Protein AF-X7ZA54-F1 (afdb_monomer)

Sequence (128 aa):
MQNIERRTLLCAIAAAFVAAASRAAAAGAEPVRWKIPLAPLPTAAGVLTRLPGTGNKLALTVDDGASVPVVGAFAQFCRDSGTRLTFFVTGVHPSWSVNAPALRPWSTPGKSRWPTTPGRTPTSPASG

Foldseek 3Di:
DDDDPPVNVVVVVVVVVVVVVVVVVVPPPPQPADPDDPDDDPDDPDDDPDDDDDDDDDAAEAADLADLVVLVVVLVVCVRNVDDYHYPDDPPHCSCVSCVVSPPPDDDPPPPPPPPPPDDDDDDDDDD

Secondary structure (DSSP, 8-state):
-----HHHHHHHHHHHHHHHHHHHHH------------PPPPPPSS--SS-SSSSS---EEE---S-HHHHHHHHHHHHHH---EEE---TT-HHHHHTHHHHS----TT------------PPPPP-

Organism: NCBI:txid1299334

InterPro domains:
  IPR011330 Glycoside hydrolase/deacetylase, beta/alpha-barrel [SSF88713] (36-94)

Radius of gyration: 26.07 Å; Cα contacts (8 Å, |Δi|>4): 62; chains: 1; bounding box: 35×42×108 Å

pLDDT: mean 73.56, std 20.17, range [28.64, 97.75]

Mean predicted aligned error: 17.04 Å

Solvent-accessible surface area (backbone atoms only — not comparable to full-atom values): 8762 Å² total; per-residue (Å²): 133,84,79,80,50,68,66,59,54,50,50,51,52,52,50,51,52,54,54,53,54,52,52,64,71,63,60,75,73,72,59,68,75,63,86,74,83,89,69,87,70,79,82,68,95,66,90,78,90,65,82,86,77,86,79,98,77,85,86,52,72,46,67,81,41,90,42,48,69,58,50,43,48,52,37,48,48,29,66,69,38,59,55,78,73,47,75,54,84,60,94,86,33,64,23,55,70,75,34,41,81,65,63,50,82,83,80,70,92,77,82,75,81,63,84,79,75,87,83,78,85,82,80,81,82,80,90,127

Structure (mmCIF, N/CA/C/O backbone):
data_AF-X7ZA54-F1
#
_entry.id   AF-X7ZA54-F1
#
loop_
_atom_site.group_PDB
_atom_site.id
_atom_site.type_symbol
_atom_site.label_atom_id
_atom_site.label_alt_id
_atom_site.label_comp_id
_atom_site.label_asym_id
_atom_site.label_entity_id
_atom_site.label_seq_id
_atom_site.pdbx_PDB_ins_code
_atom_site.Cartn_x
_atom_site.Cartn_y
_atom_site.Cartn_z
_atom_site.occupancy
_atom_site.B_iso_or_equiv
_atom_site.auth_seq_id
_atom_site.auth_comp_id
_atom_site.auth_asym_id
_atom_site.auth_atom_id
_atom_site.pdbx_PDB_model_num
ATOM 1 N N . MET A 1 1 ? -21.554 5.005 -54.333 1.00 45.41 1 MET A N 1
ATOM 2 C CA . MET A 1 1 ? -21.095 4.708 -52.958 1.00 45.41 1 MET A CA 1
ATOM 3 C C . MET A 1 1 ? -19.690 5.269 -52.827 1.00 45.41 1 MET A C 1
ATOM 5 O O . MET A 1 1 ? -18.804 4.791 -53.519 1.00 45.41 1 MET A O 1
ATOM 9 N N . GLN A 1 2 ? -19.519 6.369 -52.091 1.00 63.97 2 GLN A N 1
ATOM 10 C CA . GLN A 1 2 ? -18.220 7.034 -51.950 1.00 63.97 2 GLN A CA 1
ATOM 11 C C . GLN A 1 2 ? -17.324 6.195 -51.035 1.00 63.97 2 GLN A C 1
ATOM 13 O O . GLN A 1 2 ? -17.705 5.881 -49.909 1.00 63.97 2 GLN A O 1
ATOM 18 N N . ASN A 1 3 ? -16.154 5.808 -51.536 1.00 66.12 3 ASN A N 1
ATOM 19 C CA . ASN A 1 3 ? -15.157 5.080 -50.764 1.00 66.12 3 ASN A CA 1
ATOM 20 C C . ASN A 1 3 ? -14.650 6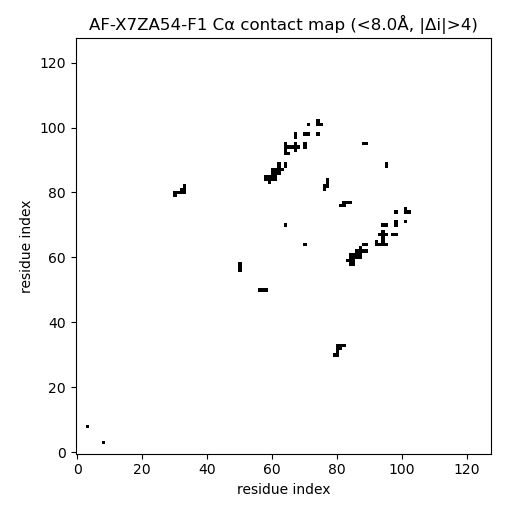.003 -49.648 1.00 66.12 3 ASN A C 1
ATOM 22 O O . ASN A 1 3 ? -14.093 7.062 -49.929 1.00 66.12 3 ASN A O 1
ATOM 26 N N . ILE A 1 4 ? -14.873 5.636 -48.385 1.00 75.88 4 ILE A N 1
ATOM 27 C CA . ILE A 1 4 ? -14.286 6.359 -47.254 1.00 75.88 4 ILE A CA 1
ATOM 28 C C . ILE A 1 4 ? -12.771 6.167 -47.329 1.00 75.88 4 ILE A C 1
ATOM 30 O O . ILE A 1 4 ? -12.261 5.056 -47.185 1.00 75.88 4 ILE A O 1
ATOM 34 N N . GLU A 1 5 ? -12.055 7.262 -47.571 1.00 87.50 5 GLU A N 1
ATOM 35 C CA . GLU A 1 5 ? -10.598 7.286 -47.628 1.00 87.50 5 GLU A CA 1
ATOM 36 C C . GLU A 1 5 ? -9.996 6.740 -46.328 1.00 87.50 5 GLU A C 1
ATOM 38 O O . GLU A 1 5 ? -10.325 7.184 -45.224 1.00 87.50 5 GLU A O 1
ATOM 43 N N . ARG A 1 6 ? -9.063 5.787 -46.448 1.00 79.12 6 ARG A N 1
ATOM 44 C CA . ARG A 1 6 ? -8.414 5.121 -45.302 1.00 79.12 6 ARG A CA 1
ATOM 45 C C . ARG A 1 6 ? -7.762 6.124 -44.347 1.00 79.12 6 ARG A C 1
ATOM 47 O O . ARG A 1 6 ? -7.743 5.907 -43.141 1.00 79.12 6 ARG A O 1
ATOM 54 N N . ARG A 1 7 ? -7.253 7.239 -44.881 1.00 81.38 7 ARG A N 1
ATOM 55 C CA . ARG A 1 7 ? -6.697 8.345 -44.087 1.00 81.38 7 ARG A CA 1
ATOM 56 C C . ARG A 1 7 ? -7.767 9.022 -43.234 1.00 81.38 7 ARG A C 1
ATOM 58 O O . ARG A 1 7 ? -7.529 9.260 -42.058 1.00 81.38 7 ARG A O 1
ATOM 65 N N . THR A 1 8 ? -8.949 9.260 -43.794 1.00 84.94 8 THR A N 1
ATOM 66 C CA . THR A 1 8 ? -10.083 9.853 -43.076 1.00 84.94 8 THR A CA 1
ATOM 67 C C . THR A 1 8 ? -10.571 8.930 -41.963 1.00 84.94 8 THR A C 1
ATOM 69 O O . THR A 1 8 ? -10.791 9.389 -40.844 1.00 84.94 8 THR A O 1
ATOM 72 N N . LEU A 1 9 ? -10.650 7.621 -42.229 1.00 85.94 9 LEU A N 1
ATOM 73 C CA . LEU A 1 9 ? -11.008 6.629 -41.213 1.00 85.94 9 LEU A CA 1
ATOM 74 C C . LEU A 1 9 ? -9.975 6.574 -40.073 1.00 85.94 9 LEU A C 1
ATOM 76 O O . LEU A 1 9 ? -10.347 6.606 -38.902 1.00 85.94 9 LEU A O 1
ATOM 80 N N . LEU A 1 10 ? -8.679 6.537 -40.399 1.00 88.94 10 LEU A N 1
ATOM 81 C CA . LEU A 1 10 ? -7.610 6.488 -39.396 1.00 88.94 10 LEU A CA 1
ATOM 82 C C . LEU A 1 10 ? -7.543 7.769 -38.554 1.00 88.94 10 LEU A C 1
ATOM 84 O O . LEU A 1 10 ? -7.395 7.682 -37.337 1.00 88.94 10 LEU A O 1
ATOM 88 N N . CYS A 1 11 ? -7.710 8.944 -39.168 1.00 87.19 11 CYS A N 1
ATOM 89 C CA . CYS A 1 11 ? -7.769 10.210 -38.438 1.00 87.19 11 CYS A CA 1
ATOM 90 C C . CYS A 1 11 ? -8.974 10.266 -37.490 1.00 87.19 11 CYS A C 1
ATOM 92 O O . CYS A 1 11 ? -8.828 10.722 -36.358 1.00 87.19 11 CYS A O 1
ATOM 94 N N . ALA A 1 12 ? -10.140 9.764 -37.909 1.00 89.75 12 ALA A N 1
ATOM 95 C CA . ALA A 1 12 ? -11.325 9.713 -37.055 1.00 89.75 12 ALA A CA 1
ATOM 96 C C . ALA A 1 12 ? -11.129 8.783 -35.844 1.00 89.75 12 ALA A C 1
ATOM 98 O O . ALA A 1 12 ? -11.486 9.149 -34.725 1.00 89.75 12 ALA A O 1
ATOM 99 N N . ILE A 1 13 ? -10.502 7.617 -36.039 1.00 89.94 13 ILE A N 1
ATOM 100 C CA . ILE A 1 13 ? -10.176 6.685 -34.946 1.00 89.94 13 ILE A CA 1
ATOM 101 C C . ILE A 1 13 ? -9.160 7.309 -33.983 1.00 89.94 13 ILE A C 1
ATOM 103 O O . ILE A 1 13 ? -9.362 7.267 -32.770 1.00 89.94 13 ILE A O 1
ATOM 107 N N . ALA A 1 14 ? -8.093 7.922 -34.503 1.00 87.25 14 ALA A N 1
ATOM 108 C CA . ALA A 1 14 ? -7.087 8.586 -33.678 1.00 87.25 14 ALA A CA 1
ATOM 109 C C . ALA A 1 14 ? -7.697 9.739 -32.861 1.00 87.25 14 ALA A C 1
ATOM 111 O O . ALA A 1 14 ? -7.455 9.838 -31.658 1.00 87.25 14 ALA A O 1
ATOM 112 N N . ALA A 1 15 ? -8.550 10.560 -33.481 1.00 85.19 15 ALA A N 1
ATOM 113 C CA . ALA A 1 15 ? -9.262 11.637 -32.799 1.00 85.19 15 ALA A CA 1
ATOM 114 C C . ALA A 1 15 ? -10.208 11.103 -31.710 1.00 85.19 15 ALA A C 1
ATOM 116 O O . ALA A 1 15 ? -10.248 11.655 -30.610 1.00 85.19 15 ALA A O 1
ATOM 117 N N . ALA A 1 16 ? -10.920 10.003 -31.974 1.00 79.31 16 ALA A N 1
ATOM 118 C CA . ALA A 1 16 ? -11.783 9.359 -30.986 1.00 79.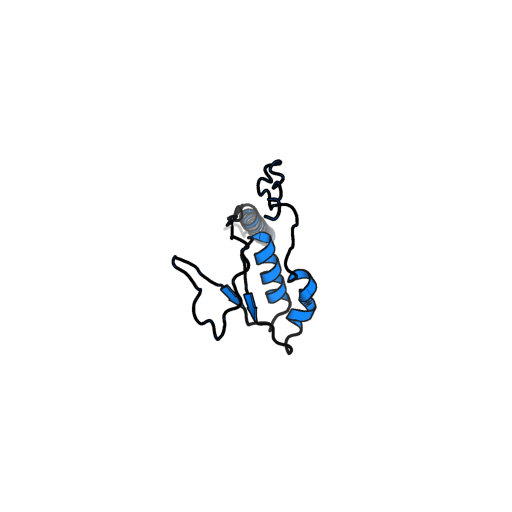31 16 ALA A CA 1
ATOM 119 C C . ALA A 1 16 ? -10.986 8.806 -29.789 1.00 79.31 16 ALA A C 1
ATOM 121 O O . ALA A 1 16 ? -11.397 8.998 -28.644 1.00 79.31 16 ALA A O 1
ATOM 122 N N . PHE A 1 17 ? -9.823 8.191 -30.029 1.00 80.12 17 PHE A N 1
ATOM 123 C CA . PHE A 1 17 ? -8.924 7.723 -28.967 1.00 80.12 17 PHE A CA 1
ATOM 124 C C . PHE A 1 17 ? -8.387 8.878 -28.110 1.00 80.12 17 PHE A C 1
ATOM 126 O O . PHE A 1 17 ? -8.440 8.805 -26.881 1.00 80.12 17 PHE A O 1
ATOM 133 N N . VAL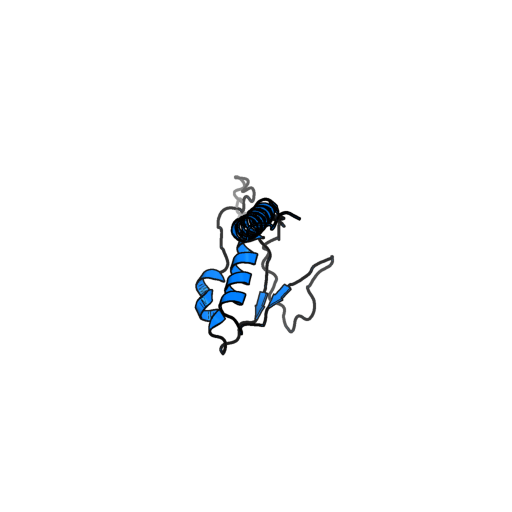 A 1 18 ? -7.924 9.964 -28.738 1.00 81.00 18 VAL A N 1
ATOM 134 C CA . VAL A 1 18 ? -7.435 11.162 -28.031 1.00 81.00 18 VAL A CA 1
ATOM 135 C C . VAL A 1 18 ? -8.551 11.803 -27.201 1.00 81.00 18 VAL A C 1
ATOM 137 O O . VAL A 1 18 ? -8.339 12.143 -26.035 1.00 81.00 18 VAL A O 1
ATOM 140 N N . ALA A 1 19 ? -9.762 11.917 -27.749 1.00 75.88 19 ALA A N 1
ATOM 141 C CA . ALA A 1 19 ? -10.907 12.470 -27.029 1.00 75.88 19 ALA A CA 1
ATOM 142 C C . ALA A 1 19 ? -11.334 11.591 -25.836 1.00 75.88 19 ALA A C 1
ATOM 144 O O . ALA A 1 19 ? -11.650 12.113 -24.763 1.00 75.88 19 ALA A O 1
ATOM 145 N N . ALA A 1 20 ? -11.303 10.263 -25.985 1.00 67.25 20 ALA A N 1
ATOM 146 C CA . ALA A 1 20 ? -11.610 9.325 -24.906 1.00 67.25 20 ALA A CA 1
ATOM 147 C C . ALA A 1 20 ? -10.570 9.377 -23.771 1.00 67.25 20 ALA A C 1
ATOM 149 O O . ALA A 1 20 ? -10.948 9.457 -22.600 1.00 67.25 20 ALA A O 1
ATOM 150 N N . ALA A 1 21 ? -9.275 9.416 -24.103 1.00 65.00 21 ALA A N 1
ATOM 151 C CA . ALA A 1 21 ? -8.196 9.549 -23.120 1.00 65.00 21 ALA A CA 1
ATOM 152 C C . ALA A 1 21 ? -8.289 10.874 -22.338 1.00 65.00 21 ALA A C 1
ATOM 154 O O . ALA A 1 21 ? -8.085 10.910 -21.125 1.00 65.00 21 ALA A O 1
ATOM 155 N N . SER A 1 22 ? -8.685 11.951 -23.021 1.00 59.69 22 SER A N 1
ATOM 156 C CA . SER A 1 22 ? -8.855 13.282 -22.424 1.00 59.69 22 SER A CA 1
ATOM 157 C C . SER A 1 22 ? -10.035 13.339 -21.441 1.00 59.69 22 SER A C 1
ATOM 159 O O . SER A 1 22 ? -9.951 14.004 -20.412 1.00 59.69 22 SER A O 1
ATOM 161 N N . ARG A 1 23 ? -11.126 12.600 -21.703 1.00 54.06 23 ARG A N 1
ATOM 162 C CA . ARG A 1 23 ? -12.265 12.469 -20.772 1.00 54.06 23 ARG A CA 1
ATOM 163 C C . ARG A 1 23 ? -11.918 11.682 -19.508 1.00 54.06 23 ARG A C 1
ATOM 165 O O . ARG A 1 23 ? -12.395 12.048 -18.439 1.00 54.06 23 ARG A O 1
ATOM 172 N N . ALA A 1 24 ? -11.085 10.646 -19.614 1.00 49.84 24 ALA A N 1
ATOM 173 C CA . ALA A 1 24 ? -10.610 9.889 -18.453 1.00 49.84 24 ALA A CA 1
ATOM 174 C C . ALA A 1 24 ? -9.710 10.739 -17.537 1.00 49.84 24 ALA A C 1
ATOM 176 O O . ALA A 1 24 ? -9.790 10.616 -16.320 1.00 49.84 24 ALA A O 1
ATOM 177 N N . ALA A 1 25 ? -8.916 11.649 -18.112 1.00 52.78 25 ALA A N 1
ATOM 178 C CA . ALA A 1 25 ? -8.109 12.608 -17.354 1.00 52.78 25 ALA A CA 1
ATOM 179 C C . ALA A 1 25 ? -8.938 13.752 -16.728 1.00 52.78 25 ALA A C 1
ATOM 181 O O . ALA A 1 25 ? -8.535 14.314 -15.714 1.00 52.78 25 ALA A O 1
ATOM 182 N N . ALA A 1 26 ? -10.094 14.093 -17.314 1.00 48.94 26 ALA A N 1
ATOM 183 C CA . ALA A 1 26 ? -10.976 15.169 -16.847 1.00 48.94 26 ALA A CA 1
ATOM 184 C C . ALA A 1 26 ? -12.006 14.733 -15.789 1.00 48.94 26 ALA A C 1
ATOM 186 O O . ALA A 1 26 ? -12.654 15.585 -15.178 1.00 48.94 26 ALA A O 1
ATOM 187 N N . ALA A 1 27 ? -12.169 13.428 -15.549 1.00 49.94 27 ALA A N 1
ATOM 188 C CA . ALA A 1 27 ? -12.898 12.929 -14.390 1.00 49.94 27 ALA A CA 1
ATOM 189 C C . ALA A 1 27 ? -12.051 13.198 -13.137 1.00 49.94 27 ALA A C 1
ATOM 191 O O . ALA A 1 27 ? -11.319 12.333 -12.662 1.00 49.94 27 ALA A O 1
ATOM 192 N N . GLY A 1 28 ? -12.124 14.431 -12.633 1.00 52.06 28 GLY A N 1
ATOM 193 C CA . GLY A 1 28 ? -11.559 14.830 -11.353 1.00 52.06 28 GLY A CA 1
ATOM 194 C C . GLY A 1 28 ? -12.229 14.047 -10.232 1.00 52.06 28 GLY A C 1
ATOM 195 O O . GLY A 1 28 ? -13.186 14.514 -9.620 1.00 52.06 28 GLY A O 1
ATOM 196 N N . ALA A 1 29 ? -11.746 12.832 -9.982 1.00 53.22 29 ALA A N 1
ATOM 197 C CA . ALA A 1 29 ? -11.983 12.137 -8.736 1.00 53.22 29 ALA A CA 1
ATOM 198 C C . ALA A 1 29 ? -11.235 12.928 -7.662 1.00 53.22 29 ALA A C 1
ATOM 200 O O . ALA A 1 29 ? -10.054 12.692 -7.412 1.00 53.22 29 ALA A O 1
ATOM 201 N N . GLU A 1 30 ? -11.912 13.917 -7.076 1.00 56.56 30 GLU A N 1
ATOM 202 C CA . GLU A 1 30 ? -11.474 14.525 -5.824 1.00 56.56 30 GLU A CA 1
ATOM 203 C C . GLU A 1 30 ? -11.154 13.374 -4.861 1.00 56.56 30 GLU A C 1
ATOM 205 O O . GLU A 1 30 ? -12.036 12.546 -4.586 1.00 56.56 30 GLU A O 1
ATOM 210 N N . PRO A 1 31 ? -9.896 13.236 -4.402 1.00 58.47 31 PRO A N 1
ATOM 211 C CA . PRO A 1 31 ? -9.542 12.149 -3.516 1.00 58.47 31 PRO A CA 1
ATOM 212 C C . PRO A 1 31 ? -10.395 12.301 -2.265 1.00 58.47 31 PRO A C 1
ATOM 214 O O . PRO A 1 31 ? -10.325 13.315 -1.567 1.00 58.47 31 PRO A O 1
ATOM 217 N N . VAL A 1 32 ? -11.220 11.292 -1.975 1.00 60.19 32 VAL A N 1
ATOM 218 C CA . VAL A 1 32 ? -11.982 11.269 -0.729 1.00 60.19 32 VAL A CA 1
ATOM 219 C C . VAL A 1 32 ? -10.965 11.300 0.403 1.00 60.19 32 VAL A C 1
ATOM 221 O O . VAL A 1 32 ? -10.274 10.320 0.680 1.00 60.19 32 VAL A O 1
ATOM 224 N N . ARG A 1 33 ? -10.829 12.462 1.041 1.00 57.53 33 ARG A N 1
ATOM 225 C CA . ARG A 1 33 ? -9.876 12.663 2.126 1.00 57.53 33 ARG A CA 1
ATOM 226 C C . ARG A 1 33 ? -10.466 12.097 3.409 1.00 57.53 33 ARG A C 1
ATOM 228 O O . ARG A 1 33 ? -11.009 12.819 4.246 1.00 57.53 33 ARG A O 1
ATOM 235 N N . TRP A 1 34 ? -10.325 10.789 3.577 1.00 56.53 34 TRP A N 1
ATOM 236 C CA . TRP A 1 34 ? -10.641 10.110 4.827 1.00 56.53 34 TRP A CA 1
ATOM 237 C C . TRP A 1 34 ? -9.701 10.614 5.928 1.00 56.53 34 TRP A C 1
ATOM 239 O O . TRP A 1 34 ? -8.480 10.462 5.854 1.00 56.53 34 TRP A O 1
ATOM 249 N N . LYS A 1 35 ? -10.254 11.230 6.978 1.00 56.91 35 LYS A N 1
ATOM 250 C CA . LYS A 1 35 ? -9.491 11.536 8.195 1.00 56.91 35 LYS A CA 1
ATOM 251 C C . LYS A 1 35 ? -9.353 10.249 9.002 1.00 56.91 35 LYS A C 1
ATOM 253 O O . LYS A 1 35 ? -10.248 9.913 9.770 1.00 56.91 35 LYS A O 1
ATOM 258 N N . ILE A 1 36 ? -8.252 9.525 8.818 1.00 59.84 36 ILE A N 1
ATOM 259 C CA . ILE A 1 36 ? -7.967 8.310 9.590 1.00 59.84 36 ILE A CA 1
ATOM 260 C C . ILE A 1 36 ? -7.181 8.707 10.850 1.00 59.84 36 ILE A C 1
ATOM 262 O O . ILE A 1 36 ? -6.062 9.208 10.720 1.00 59.84 36 ILE A O 1
ATOM 266 N N . PRO A 1 37 ? -7.721 8.508 12.069 1.00 58.41 37 PRO A N 1
ATOM 267 C CA . PRO A 1 37 ? -6.995 8.800 13.299 1.00 58.41 37 PRO A CA 1
ATOM 268 C C . PRO A 1 37 ? -5.702 7.981 13.384 1.00 58.41 37 PRO A C 1
ATOM 270 O O . PRO A 1 37 ? -5.709 6.760 13.211 1.00 58.41 37 PRO A O 1
ATOM 273 N N . LEU A 1 38 ? -4.592 8.661 13.673 1.00 56.59 38 LEU A N 1
ATOM 274 C CA . LEU A 1 38 ? -3.264 8.068 13.814 1.00 56.59 38 LEU A CA 1
ATOM 275 C C . LEU A 1 38 ? -2.964 7.813 15.300 1.00 56.59 38 LEU A C 1
ATOM 277 O O . LEU A 1 38 ? -2.046 8.390 15.869 1.00 56.59 38 LEU A O 1
ATOM 281 N N . ALA A 1 39 ? -3.790 7.001 15.959 1.00 59.78 39 ALA A N 1
ATOM 282 C CA . ALA A 1 39 ? -3.485 6.547 17.312 1.00 59.78 39 ALA A CA 1
ATOM 283 C C . ALA A 1 39 ? -2.612 5.283 17.229 1.00 59.78 39 ALA A C 1
ATOM 285 O O . ALA A 1 39 ? -2.999 4.343 16.522 1.00 59.78 39 ALA A O 1
ATOM 286 N N . PRO A 1 40 ? -1.461 5.225 17.924 1.00 56.38 40 PRO A N 1
ATOM 287 C CA . PRO A 1 40 ? -0.777 3.966 18.177 1.00 56.38 40 PRO A CA 1
ATOM 288 C C . PRO A 1 40 ? -1.761 3.018 18.860 1.00 56.38 40 PRO A C 1
ATOM 290 O O . PRO A 1 40 ? -2.317 3.339 19.911 1.00 56.38 40 PRO A O 1
ATOM 293 N N . LEU A 1 41 ? -2.026 1.875 18.234 1.00 58.28 41 LEU A N 1
ATOM 294 C CA . LEU A 1 41 ? -2.760 0.812 18.902 1.00 58.28 41 LEU A CA 1
ATOM 295 C C . LEU A 1 41 ? -1.772 0.067 19.805 1.00 58.28 41 LEU A C 1
ATOM 297 O O . LEU A 1 41 ? -0.639 -0.162 19.374 1.00 58.28 41 LEU A O 1
ATOM 301 N N . PRO A 1 42 ? -2.169 -0.305 21.034 1.00 58.53 42 PRO A N 1
ATOM 302 C CA . PRO A 1 42 ? -1.347 -1.178 21.853 1.00 58.53 42 PRO A CA 1
ATOM 303 C C . PRO A 1 42 ? -1.038 -2.450 21.065 1.00 58.53 42 PRO A C 1
ATOM 305 O O . PRO A 1 42 ? -1.924 -3.014 20.415 1.00 58.53 42 PRO A O 1
ATOM 308 N N . THR A 1 43 ? 0.226 -2.873 21.096 1.00 62.34 43 THR A N 1
ATOM 309 C CA . THR A 1 43 ? 0.663 -4.122 20.475 1.00 62.34 43 THR A CA 1
ATOM 310 C C . THR A 1 43 ? -0.201 -5.244 21.029 1.00 62.34 43 THR A C 1
ATOM 312 O O . THR A 1 43 ? -0.224 -5.474 22.238 1.00 62.34 43 THR A O 1
ATOM 315 N N . ALA A 1 44 ? -0.966 -5.903 20.164 1.00 61.16 44 ALA A N 1
ATOM 316 C CA . ALA A 1 44 ? -1.810 -6.998 20.599 1.00 61.16 44 ALA A CA 1
ATOM 317 C C . ALA A 1 44 ? -0.933 -8.141 21.116 1.00 61.16 44 ALA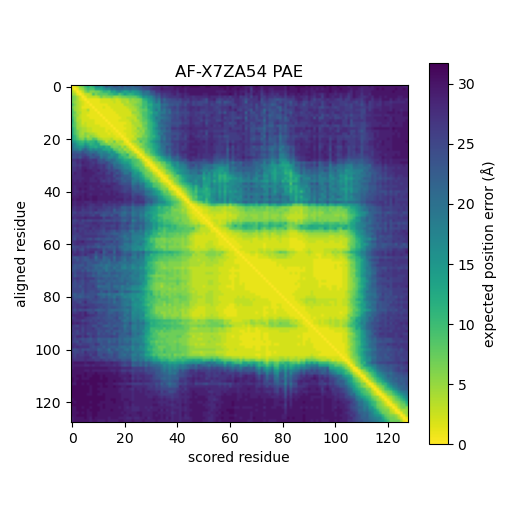 A C 1
ATOM 319 O O . ALA A 1 44 ? 0.002 -8.573 20.442 1.00 61.16 44 ALA A O 1
ATOM 320 N N . ALA A 1 45 ? -1.239 -8.631 22.314 1.00 62.75 45 ALA A N 1
ATOM 321 C CA . ALA A 1 45 ? -0.625 -9.833 22.853 1.00 62.75 45 ALA A CA 1
ATOM 322 C C . ALA A 1 45 ? -1.243 -11.058 22.153 1.00 62.75 45 ALA A C 1
ATOM 324 O O . ALA A 1 45 ? -2.202 -11.641 22.649 1.00 62.75 45 ALA A O 1
ATOM 325 N N . GLY A 1 46 ? -0.744 -11.402 20.961 1.00 77.25 46 GLY A N 1
ATOM 326 C CA . GLY A 1 46 ? -1.142 -12.606 20.220 1.00 77.25 46 GLY A CA 1
ATOM 327 C C . GLY A 1 46 ? -1.645 -12.360 18.795 1.00 77.25 46 GLY A C 1
ATOM 328 O O . GLY A 1 46 ? -1.520 -11.268 18.241 1.00 77.25 46 GLY A O 1
ATOM 329 N N . VAL A 1 47 ? -2.197 -13.414 18.183 1.00 82.56 47 VAL A N 1
ATOM 330 C CA . VAL A 1 47 ? -2.700 -13.389 16.800 1.00 82.56 47 VAL A CA 1
ATOM 331 C C . VAL A 1 47 ? -3.947 -12.508 16.706 1.00 82.56 47 VAL A C 1
ATOM 333 O O . VAL A 1 47 ? -4.955 -12.763 17.362 1.00 82.56 47 VAL A O 1
ATOM 336 N N . LEU A 1 48 ? -3.896 -11.493 15.843 1.00 81.94 48 LEU A N 1
ATOM 337 C CA . LEU A 1 48 ? -5.045 -10.655 15.512 1.00 81.94 48 LEU A CA 1
ATOM 338 C C . LEU A 1 48 ? -5.779 -11.212 14.292 1.00 81.94 48 LEU A C 1
ATOM 340 O O . LEU A 1 48 ? -5.333 -11.040 13.163 1.00 81.94 48 LEU A O 1
ATOM 344 N N . THR A 1 49 ? -6.940 -11.825 14.514 1.00 86.38 49 THR A N 1
ATOM 345 C CA . THR A 1 49 ? -7.853 -12.260 13.438 1.00 86.38 49 THR A CA 1
ATOM 346 C C . THR A 1 49 ? -8.997 -11.274 13.188 1.00 86.38 49 THR A C 1
ATOM 348 O O . THR A 1 49 ? -9.735 -11.406 12.214 1.00 86.38 49 THR A O 1
ATOM 351 N N . ARG A 1 50 ? -9.153 -10.260 14.051 1.00 84.62 50 ARG A N 1
ATOM 352 C CA . ARG A 1 50 ? -10.165 -9.202 13.939 1.00 84.62 50 ARG A CA 1
ATOM 353 C C . ARG A 1 50 ? -9.624 -7.877 14.472 1.00 84.62 50 ARG A C 1
ATOM 355 O O . ARG A 1 50 ? -8.845 -7.853 15.421 1.00 84.62 50 ARG A O 1
ATOM 362 N N . LEU A 1 51 ? -10.088 -6.767 13.894 1.00 84.50 51 LEU A N 1
ATOM 363 C CA . LEU A 1 51 ? -9.818 -5.436 14.430 1.00 84.50 51 LEU A CA 1
ATOM 364 C C . LEU A 1 51 ? -10.448 -5.241 15.822 1.00 84.50 51 LEU A C 1
ATOM 366 O O . LEU A 1 51 ? -11.635 -5.530 15.994 1.00 84.50 51 LEU A O 1
ATOM 370 N N . PRO A 1 52 ? -9.697 -4.703 16.799 1.00 78.69 52 PRO A N 1
ATOM 371 C CA . PRO A 1 52 ? -10.229 -4.412 18.122 1.00 78.69 52 PRO A CA 1
ATOM 372 C C . PRO A 1 52 ? -11.192 -3.209 18.129 1.00 78.69 52 PRO A C 1
ATOM 374 O O . PRO A 1 52 ? -11.078 -2.247 17.354 1.00 78.69 52 PRO A O 1
ATOM 377 N N . GLY A 1 53 ? -12.120 -3.240 19.086 1.00 80.56 53 GLY A N 1
ATOM 378 C CA . GLY A 1 53 ? -13.131 -2.207 19.312 1.00 80.56 53 GLY A CA 1
ATOM 379 C C . GLY A 1 53 ? -14.432 -2.421 18.534 1.00 80.56 53 GLY A C 1
ATOM 380 O O . GLY A 1 53 ? -14.600 -3.388 17.797 1.00 80.56 53 GLY A O 1
ATOM 381 N N . THR A 1 54 ? -15.375 -1.501 18.727 1.00 80.06 54 THR A N 1
ATOM 382 C CA . THR A 1 54 ? -16.688 -1.501 18.068 1.00 80.06 54 THR A CA 1
ATOM 383 C C . THR A 1 54 ? -16.688 -0.603 16.822 1.00 80.06 54 THR A C 1
ATOM 385 O O . THR A 1 54 ? -15.792 0.229 16.634 1.00 80.06 54 THR A O 1
ATOM 388 N N . GLY A 1 55 ? -17.687 -0.780 15.952 1.00 82.19 55 GLY A N 1
ATOM 389 C CA . GLY A 1 55 ? -17.900 0.031 14.746 1.00 82.19 55 GLY A CA 1
ATOM 390 C C . GLY A 1 55 ? -17.562 -0.673 13.427 1.00 82.19 55 GLY A C 1
ATOM 391 O O . GLY A 1 55 ? -17.047 -1.790 13.406 1.00 82.19 55 GLY A O 1
ATOM 392 N N . ASN A 1 56 ? -17.867 -0.000 12.314 1.00 86.06 56 ASN A N 1
ATOM 393 C CA . ASN A 1 56 ? -17.655 -0.505 10.956 1.00 86.06 56 ASN A CA 1
ATOM 394 C C . ASN A 1 56 ? -16.231 -0.190 10.472 1.00 86.06 56 ASN A C 1
ATOM 396 O O . ASN A 1 56 ? -16.003 0.781 9.751 1.00 86.06 56 ASN A O 1
ATOM 400 N N . LYS A 1 57 ? -15.254 -0.962 10.958 1.00 83.75 57 LYS A N 1
ATOM 401 C CA . LYS A 1 57 ? -13.836 -0.794 10.616 1.00 83.75 57 LYS A CA 1
ATOM 402 C C . LYS A 1 57 ? -13.385 -1.904 9.676 1.00 83.75 57 LYS A C 1
ATOM 404 O O . LYS A 1 57 ? -13.707 -3.068 9.896 1.00 83.75 57 LYS A O 1
ATOM 409 N N . LEU A 1 58 ? -12.563 -1.538 8.698 1.00 88.88 58 LEU A N 1
ATOM 410 C CA . LEU A 1 58 ? -11.897 -2.460 7.786 1.00 88.88 58 LEU A CA 1
ATOM 411 C C . LEU A 1 58 ? -10.383 -2.251 7.863 1.00 88.88 58 LEU A C 1
ATOM 413 O O . LEU A 1 58 ? -9.914 -1.113 7.905 1.00 88.88 58 LEU A O 1
ATOM 417 N N . ALA A 1 59 ? -9.629 -3.348 7.877 1.00 89.25 59 ALA A N 1
ATOM 418 C CA . ALA A 1 59 ? -8.186 -3.339 7.682 1.00 89.25 59 ALA A CA 1
ATOM 419 C C . ALA A 1 59 ? -7.882 -3.985 6.337 1.00 89.25 59 ALA A C 1
ATOM 421 O O . ALA A 1 59 ? -8.247 -5.134 6.107 1.00 89.25 59 ALA A O 1
ATOM 422 N N . LEU A 1 60 ? -7.219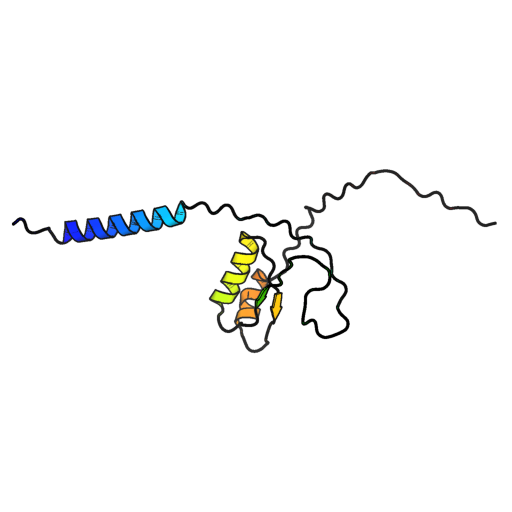 -3.234 5.464 1.00 92.25 60 LEU A N 1
ATOM 423 C CA . LEU A 1 60 ? -6.729 -3.740 4.193 1.00 92.25 60 LEU A CA 1
ATOM 424 C C . LEU A 1 60 ? -5.275 -4.177 4.369 1.00 92.25 60 LEU A C 1
ATOM 426 O O . LEU A 1 60 ? -4.435 -3.402 4.839 1.00 92.25 60 LEU A O 1
ATOM 430 N N . THR A 1 61 ? -4.992 -5.420 3.999 1.00 92.56 61 THR A N 1
ATOM 431 C CA . THR A 1 61 ? -3.670 -6.032 4.135 1.00 92.56 61 THR A CA 1
ATOM 432 C C . THR A 1 61 ? -3.182 -6.563 2.795 1.00 92.56 61 THR A C 1
ATOM 434 O O . THR A 1 61 ? -3.971 -7.140 2.049 1.00 92.56 61 THR A O 1
ATOM 437 N N . VAL A 1 62 ? -1.893 -6.394 2.500 1.00 94.12 62 VAL A N 1
ATOM 438 C CA . VAL A 1 62 ? -1.255 -6.857 1.257 1.00 94.12 62 VAL A CA 1
ATOM 439 C C . VAL A 1 62 ? -0.088 -7.777 1.607 1.00 94.12 62 VAL A C 1
ATOM 441 O O . VAL A 1 62 ? 0.811 -7.357 2.328 1.00 94.12 62 VAL A O 1
ATOM 444 N N . ASP A 1 63 ? -0.101 -9.003 1.087 1.00 91.31 63 ASP A N 1
ATOM 445 C CA . ASP A 1 63 ? 0.972 -10.011 1.236 1.00 91.31 63 ASP A CA 1
ATOM 446 C C . ASP A 1 63 ? 1.669 -10.327 -0.106 1.00 91.31 63 ASP A C 1
ATOM 448 O O . ASP A 1 63 ? 2.731 -10.939 -0.165 1.00 91.31 63 ASP A O 1
ATOM 452 N N . ASP A 1 64 ? 1.100 -9.866 -1.224 1.00 89.12 64 ASP A N 1
ATOM 453 C CA . ASP A 1 64 ? 1.663 -10.119 -2.548 1.00 89.12 64 ASP A CA 1
ATOM 454 C C . ASP A 1 64 ? 2.778 -9.122 -2.889 1.00 89.12 64 ASP A C 1
ATOM 456 O O . ASP A 1 64 ? 2.543 -7.967 -3.258 1.00 89.12 64 ASP A O 1
ATOM 460 N N . GLY A 1 65 ? 4.012 -9.604 -2.763 1.00 93.94 65 GLY A N 1
ATOM 461 C CA . GLY A 1 65 ? 5.220 -8.905 -3.177 1.00 93.94 65 GLY A CA 1
ATOM 462 C C . GLY A 1 65 ? 5.725 -9.293 -4.564 1.00 93.94 65 GLY A C 1
ATOM 463 O O . GLY A 1 65 ? 6.806 -8.848 -4.938 1.00 93.94 65 GLY A O 1
ATOM 464 N N . ALA A 1 66 ? 5.038 -10.116 -5.352 1.00 96.12 66 ALA A N 1
ATOM 465 C CA . ALA A 1 66 ? 5.639 -10.703 -6.553 1.00 96.12 66 ALA A CA 1
ATOM 466 C C . ALA A 1 66 ? 6.056 -9.665 -7.616 1.00 96.12 66 ALA A C 1
ATOM 468 O O . ALA A 1 66 ? 6.988 -9.898 -8.387 1.00 96.12 66 ALA A O 1
ATOM 469 N N . SER A 1 67 ? 5.405 -8.497 -7.646 1.00 97.38 67 SER A N 1
ATOM 470 C CA . SER A 1 67 ? 5.579 -7.502 -8.706 1.00 97.38 67 SER A CA 1
ATOM 471 C C . SER A 1 67 ? 6.043 -6.139 -8.185 1.00 97.38 67 SER A C 1
ATOM 473 O O . SER A 1 67 ? 5.329 -5.433 -7.473 1.00 97.38 67 SER A O 1
ATOM 475 N N . VAL A 1 68 ? 7.245 -5.732 -8.610 1.00 97.50 68 VAL A N 1
ATOM 476 C CA . VAL A 1 68 ? 7.831 -4.405 -8.342 1.00 97.50 68 VAL A CA 1
ATOM 477 C C . VAL A 1 68 ? 6.885 -3.251 -8.718 1.00 97.50 68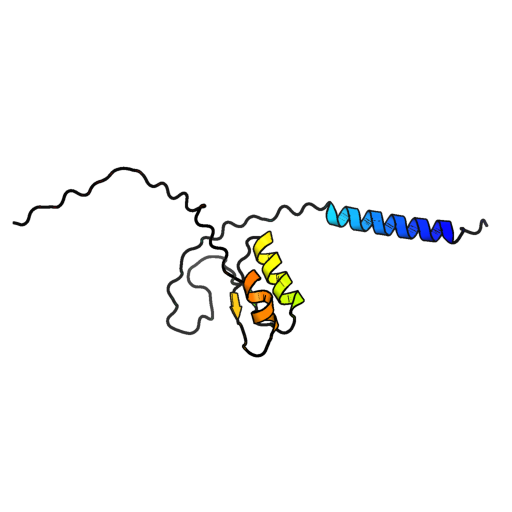 VAL A C 1
ATOM 479 O O . VAL A 1 68 ? 6.652 -2.404 -7.850 1.00 97.50 68 VAL A O 1
ATOM 482 N N . PRO A 1 69 ? 6.319 -3.175 -9.946 1.00 97.75 69 PRO A N 1
ATOM 483 C CA . PRO A 1 69 ? 5.438 -2.064 -10.310 1.00 97.75 69 PRO A CA 1
ATOM 484 C C . PRO A 1 69 ? 4.121 -2.065 -9.526 1.00 97.75 69 PRO A C 1
ATOM 486 O O . PRO A 1 69 ? 3.599 -0.993 -9.231 1.00 97.75 69 PRO A O 1
ATOM 489 N N . VAL A 1 70 ? 3.601 -3.234 -9.135 1.00 97.62 70 VAL A N 1
ATOM 490 C CA . VAL A 1 70 ? 2.362 -3.326 -8.342 1.00 97.62 70 VAL A CA 1
ATOM 491 C C . VAL A 1 70 ? 2.581 -2.807 -6.921 1.00 97.62 70 VAL A C 1
ATOM 493 O O . VAL A 1 70 ? 1.802 -1.981 -6.446 1.00 97.62 70 VAL A O 1
ATOM 496 N N . VAL A 1 71 ? 3.673 -3.203 -6.260 1.00 96.75 71 VAL A N 1
ATOM 497 C CA . VAL A 1 71 ? 4.024 -2.675 -4.929 1.00 96.75 71 VAL A CA 1
ATOM 498 C C . VAL A 1 71 ? 4.232 -1.155 -4.978 1.00 96.75 71 VAL A C 1
ATOM 500 O O . VAL A 1 71 ? 3.747 -0.432 -4.104 1.00 96.75 71 VAL A O 1
ATOM 503 N N . GLY A 1 72 ? 4.880 -0.647 -6.031 1.00 96.50 72 GLY A N 1
ATOM 504 C CA . GLY A 1 72 ? 5.018 0.794 -6.260 1.00 96.50 72 GLY A CA 1
ATOM 505 C C . GLY A 1 72 ? 3.672 1.503 -6.452 1.00 96.50 72 GLY A C 1
ATOM 506 O O . GLY A 1 72 ? 3.446 2.574 -5.880 1.00 96.50 72 GLY A O 1
ATOM 507 N N . ALA A 1 73 ? 2.745 0.889 -7.191 1.00 97.00 73 ALA A N 1
ATOM 508 C CA . ALA A 1 73 ? 1.397 1.413 -7.388 1.00 97.00 73 ALA A CA 1
ATOM 509 C C . ALA A 1 73 ? 0.594 1.461 -6.079 1.00 97.00 73 ALA A C 1
ATOM 511 O O . ALA A 1 73 ? -0.078 2.460 -5.826 1.00 97.00 73 ALA A O 1
ATOM 512 N N . PHE A 1 74 ? 0.713 0.459 -5.198 1.00 95.88 74 PHE A N 1
ATOM 513 C CA . PHE A 1 74 ? 0.105 0.524 -3.864 1.00 95.88 74 PHE A CA 1
ATOM 514 C C . PHE A 1 74 ? 0.665 1.682 -3.033 1.00 95.88 74 PHE A C 1
ATOM 516 O O . PHE A 1 74 ? -0.100 2.408 -2.397 1.00 95.88 74 PHE A O 1
ATOM 523 N N . ALA A 1 75 ? 1.982 1.904 -3.067 1.00 93.94 75 ALA A N 1
ATOM 524 C CA . ALA A 1 75 ? 2.599 3.032 -2.373 1.00 93.94 75 ALA A CA 1
ATOM 525 C C . ALA A 1 75 ? 2.094 4.387 -2.903 1.00 93.94 75 ALA A C 1
ATOM 527 O O . ALA A 1 75 ? 1.841 5.310 -2.125 1.00 93.94 75 ALA A O 1
ATOM 528 N N . GLN A 1 76 ? 1.929 4.522 -4.221 1.00 94.31 76 GLN A N 1
ATOM 529 C CA . GLN A 1 76 ? 1.345 5.714 -4.843 1.00 94.31 76 GLN A CA 1
ATOM 530 C C . GLN A 1 76 ? -0.131 5.886 -4.450 1.00 94.31 76 GLN A C 1
ATOM 532 O O . GLN A 1 76 ? -0.512 6.953 -3.981 1.00 94.31 76 GLN A O 1
ATOM 537 N N . PHE A 1 77 ? -0.932 4.821 -4.521 1.00 92.75 77 PHE A N 1
ATOM 538 C CA . PHE A 1 77 ? -2.336 4.832 -4.110 1.00 92.75 77 PHE A CA 1
ATOM 539 C C . PHE A 1 77 ? -2.516 5.287 -2.655 1.00 92.75 77 PHE A C 1
ATOM 541 O O . PHE A 1 77 ? -3.369 6.132 -2.373 1.00 92.75 77 PHE A O 1
ATOM 548 N N . CYS A 1 78 ? -1.698 4.778 -1.727 1.00 90.38 78 CYS A N 1
ATOM 549 C CA . CYS A 1 78 ? -1.713 5.210 -0.327 1.00 90.38 78 CYS A CA 1
ATOM 550 C C . CYS A 1 78 ? -1.409 6.708 -0.184 1.00 90.38 78 CYS A C 1
ATOM 552 O O . CYS A 1 78 ? -2.064 7.394 0.603 1.00 90.38 78 CYS A O 1
ATOM 554 N N . ARG A 1 79 ? -0.439 7.227 -0.951 1.00 86.62 79 ARG A N 1
ATOM 555 C CA . ARG A 1 79 ? -0.072 8.652 -0.934 1.00 86.62 79 ARG A CA 1
ATOM 556 C C . ARG A 1 79 ? -1.195 9.539 -1.462 1.00 86.62 79 ARG A C 1
ATOM 558 O O . ARG A 1 79 ? -1.539 10.523 -0.809 1.00 86.62 79 ARG A O 1
ATOM 565 N N . ASP A 1 80 ? -1.785 9.160 -2.587 1.00 88.19 80 ASP A N 1
ATOM 566 C CA . ASP A 1 80 ? -2.777 9.982 -3.281 1.00 88.19 80 ASP A CA 1
ATOM 567 C C . ASP A 1 80 ? -4.125 9.987 -2.546 1.00 88.19 80 ASP A C 1
ATOM 569 O O . ASP A 1 80 ? -4.756 11.032 -2.389 1.00 88.19 80 ASP A O 1
ATOM 573 N N . SER A 1 81 ? -4.549 8.832 -2.024 1.00 84.19 81 SER A N 1
ATOM 574 C CA . SER A 1 81 ? -5.845 8.688 -1.344 1.00 84.19 81 SER A CA 1
ATOM 575 C C . SER A 1 81 ? -5.794 8.973 0.160 1.00 84.19 81 SER A C 1
ATOM 577 O O . SER A 1 81 ? -6.819 9.257 0.780 1.00 84.19 81 SER A O 1
ATOM 579 N N . GLY A 1 82 ? -4.617 8.873 0.784 1.00 84.62 82 GLY A N 1
ATOM 580 C CA . GLY A 1 82 ? -4.491 8.829 2.243 1.00 84.62 82 GLY A CA 1
ATOM 581 C C . GLY A 1 82 ? -4.972 7.512 2.869 1.00 84.62 82 GLY A C 1
ATOM 582 O O . GLY A 1 82 ? -5.073 7.429 4.094 1.00 84.62 82 GLY A O 1
ATOM 583 N N . THR A 1 83 ? -5.271 6.488 2.060 1.00 87.00 83 THR A N 1
ATOM 584 C CA . THR A 1 83 ? -5.627 5.146 2.541 1.00 87.00 83 THR A CA 1
ATOM 585 C C . THR A 1 83 ? -4.450 4.507 3.273 1.00 87.00 83 THR A C 1
ATOM 587 O O . THR A 1 83 ? -3.291 4.678 2.896 1.00 87.00 83 THR A O 1
ATOM 590 N N . ARG A 1 84 ? -4.749 3.730 4.318 1.00 86.62 84 ARG A N 1
ATOM 591 C CA . ARG A 1 84 ? -3.754 2.945 5.054 1.00 86.62 84 ARG A CA 1
ATOM 592 C C . ARG A 1 84 ? -3.843 1.480 4.653 1.00 86.62 84 ARG A C 1
ATOM 594 O O . ARG A 1 84 ? -4.893 0.864 4.818 1.00 86.62 84 ARG A O 1
ATOM 601 N N . LEU A 1 85 ? -2.722 0.943 4.191 1.00 91.12 85 LEU A N 1
ATOM 602 C CA . LEU A 1 85 ? -2.516 -0.484 3.968 1.00 91.12 85 LEU A CA 1
ATOM 603 C C . LEU A 1 85 ? -1.483 -1.00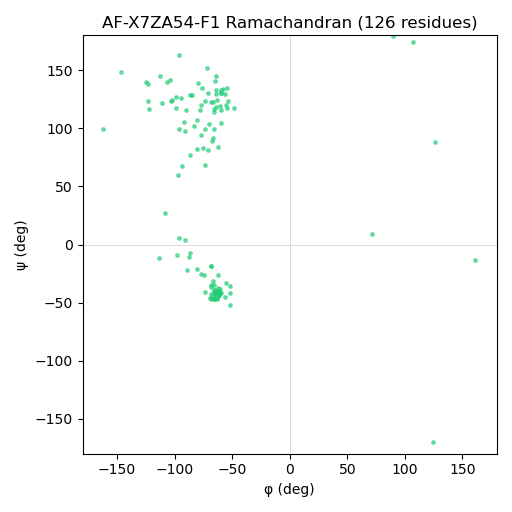4 4.967 1.00 91.12 85 LEU A C 1
ATOM 605 O O . LEU A 1 85 ? -0.531 -0.295 5.305 1.00 91.12 85 LEU A O 1
ATOM 609 N N . THR A 1 86 ? -1.661 -2.243 5.413 1.00 91.12 86 THR A N 1
ATOM 610 C CA . THR A 1 86 ? -0.629 -2.988 6.144 1.00 91.12 86 THR A CA 1
ATOM 611 C C . THR A 1 86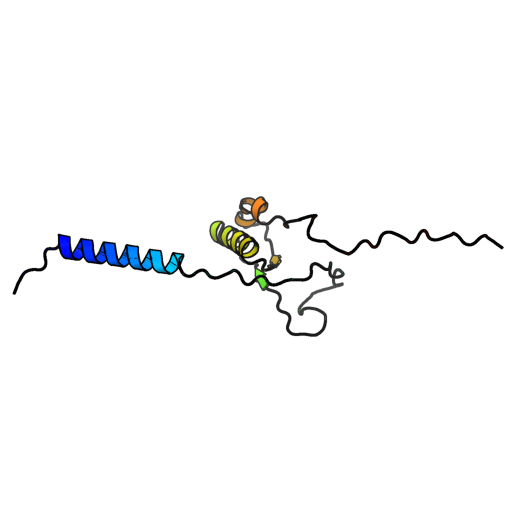 ? 0.013 -3.986 5.190 1.00 91.12 86 THR A C 1
ATOM 613 O O . THR A 1 86 ? -0.688 -4.803 4.599 1.00 91.12 86 THR A O 1
ATOM 616 N N . PHE A 1 87 ? 1.335 -3.931 5.043 1.00 92.69 87 PHE A N 1
ATOM 617 C CA . PHE A 1 87 ? 2.083 -4.842 4.177 1.00 92.69 87 PHE A CA 1
ATOM 618 C C . PHE A 1 87 ? 2.708 -5.969 5.004 1.00 92.69 87 PHE A C 1
ATOM 620 O O . PHE A 1 87 ? 3.428 -5.697 5.968 1.00 92.69 87 PHE A O 1
ATOM 627 N N . PHE A 1 88 ? 2.458 -7.217 4.616 1.00 92.88 88 PHE A N 1
ATOM 628 C CA . PHE A 1 88 ? 3.176 -8.389 5.108 1.00 92.88 88 PHE A CA 1
ATOM 629 C C . PHE A 1 88 ? 4.361 -8.637 4.175 1.00 92.88 88 PHE A C 1
ATOM 631 O O . PHE A 1 88 ? 4.231 -9.138 3.067 1.00 92.88 88 PHE A O 1
ATOM 638 N N . VAL A 1 89 ? 5.529 -8.158 4.595 1.00 92.81 89 VAL A N 1
ATOM 639 C CA . VAL A 1 89 ? 6.736 -8.166 3.766 1.00 92.81 89 VAL A CA 1
ATOM 640 C C . VAL A 1 89 ? 7.447 -9.512 3.880 1.00 92.81 89 VAL A C 1
ATOM 642 O O . VAL A 1 89 ? 7.786 -9.962 4.972 1.00 92.81 89 VAL A O 1
ATOM 645 N N . THR A 1 90 ? 7.750 -10.115 2.734 1.00 90.38 90 THR A N 1
ATOM 646 C CA . THR A 1 90 ? 8.521 -11.362 2.621 1.00 90.38 90 THR A CA 1
ATOM 647 C C . THR A 1 90 ? 9.951 -11.082 2.150 1.00 90.38 90 THR A C 1
ATOM 649 O O . THR A 1 90 ? 10.134 -10.300 1.221 1.00 90.38 90 THR A O 1
ATOM 652 N N . GLY A 1 91 ? 10.964 -11.785 2.662 1.00 90.31 91 GLY A N 1
ATOM 653 C CA . GLY A 1 91 ? 12.361 -11.572 2.236 1.00 90.31 91 GLY A CA 1
ATOM 654 C C . GLY A 1 91 ? 12.698 -12.003 0.797 1.00 90.31 91 GLY A C 1
ATOM 655 O O . GLY A 1 91 ? 13.697 -11.553 0.248 1.00 90.31 91 GLY A O 1
ATOM 656 N N . VAL A 1 92 ? 11.879 -12.858 0.175 1.00 93.56 92 VAL A N 1
ATOM 657 C CA . VAL A 1 92 ? 12.167 -13.450 -1.148 1.00 93.56 92 VAL A CA 1
ATOM 658 C C . VAL A 1 92 ? 11.849 -12.527 -2.327 1.00 93.56 92 VAL A C 1
ATOM 660 O O . VAL A 1 92 ? 12.377 -12.718 -3.419 1.00 93.56 92 VAL A O 1
ATOM 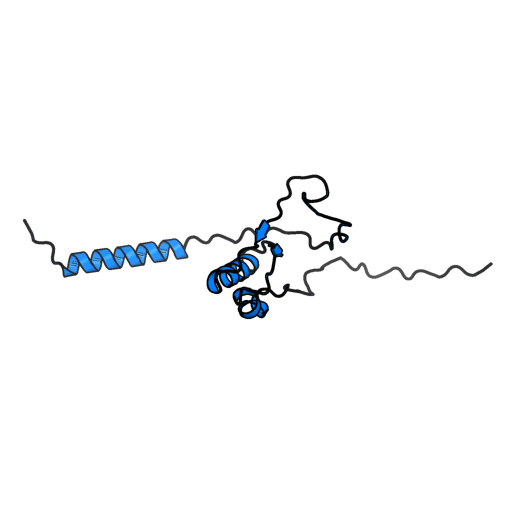663 N N . HIS A 1 93 ? 10.991 -11.527 -2.124 1.00 96.12 93 HIS A N 1
ATOM 664 C CA . HIS A 1 93 ? 10.520 -10.665 -3.200 1.00 96.12 93 HIS A CA 1
ATOM 665 C C . HIS A 1 93 ? 11.300 -9.339 -3.223 1.00 96.12 93 HIS A C 1
ATOM 667 O O . HIS A 1 93 ? 11.196 -8.550 -2.280 1.00 96.12 93 HIS A O 1
ATOM 673 N N . PRO A 1 94 ? 12.046 -9.027 -4.303 1.00 96.00 94 PRO A N 1
ATOM 674 C CA . PRO A 1 94 ? 12.862 -7.812 -4.375 1.00 96.00 94 PRO A CA 1
ATOM 675 C C . PRO A 1 94 ? 12.029 -6.523 -4.443 1.00 96.00 94 PRO A C 1
ATOM 677 O O . PRO A 1 94 ? 12.540 -5.443 -4.148 1.00 96.00 94 PRO A O 1
ATOM 680 N N . SER A 1 95 ? 10.745 -6.623 -4.797 1.00 97.06 95 SER A N 1
ATOM 681 C CA . SER A 1 95 ? 9.793 -5.506 -4.855 1.00 97.06 95 SER A CA 1
ATOM 682 C C . SER A 1 95 ? 9.736 -4.683 -3.572 1.00 97.06 95 SER A C 1
ATOM 684 O O . SER A 1 95 ? 9.610 -3.460 -3.651 1.00 97.06 95 SER A O 1
ATOM 686 N N . TRP A 1 96 ? 9.882 -5.328 -2.414 1.00 95.81 96 TRP A N 1
ATOM 687 C CA . TRP A 1 96 ? 9.859 -4.677 -1.112 1.00 95.81 96 TRP A CA 1
ATOM 688 C C . TRP A 1 96 ? 11.075 -3.784 -0.909 1.00 95.81 96 TRP A C 1
ATOM 690 O O . TRP A 1 96 ? 10.929 -2.624 -0.535 1.00 95.81 96 TRP A O 1
ATOM 700 N N . SER A 1 97 ? 12.267 -4.297 -1.217 1.00 96.06 97 SER A N 1
ATOM 701 C CA . SER A 1 97 ? 13.515 -3.540 -1.111 1.00 96.06 97 SER A CA 1
ATOM 702 C C . SER A 1 97 ? 13.582 -2.419 -2.147 1.00 96.06 97 SER A C 1
ATOM 704 O O . SER A 1 97 ? 13.951 -1.297 -1.808 1.00 96.06 97 SER A O 1
ATOM 706 N N . VAL A 1 98 ? 13.165 -2.689 -3.391 1.00 97.69 98 VAL A N 1
ATOM 707 C CA . VAL A 1 98 ? 13.140 -1.689 -4.473 1.00 97.69 98 VAL A CA 1
ATOM 708 C C . VAL A 1 98 ? 12.204 -0.525 -4.135 1.00 97.69 98 VAL A C 1
ATOM 710 O O . VAL A 1 98 ? 12.575 0.634 -4.311 1.00 97.69 98 VAL A O 1
ATOM 713 N N . ASN A 1 99 ? 11.013 -0.807 -3.600 1.00 96.19 99 ASN A N 1
ATOM 714 C CA . ASN A 1 99 ? 10.039 0.224 -3.232 1.00 96.19 99 ASN A CA 1
ATOM 715 C C . ASN A 1 99 ? 10.179 0.718 -1.784 1.00 96.19 99 ASN A C 1
ATOM 717 O O . ASN A 1 99 ? 9.380 1.553 -1.355 1.00 96.19 99 ASN A O 1
ATOM 721 N N . ALA A 1 100 ? 11.181 0.261 -1.026 1.00 94.50 100 ALA A N 1
ATOM 722 C CA . ALA A 1 100 ? 11.345 0.625 0.380 1.00 94.50 100 ALA A CA 1
ATOM 723 C C . ALA A 1 100 ? 11.311 2.147 0.623 1.00 94.50 100 ALA A C 1
ATOM 725 O O . ALA A 1 100 ? 10.637 2.558 1.567 1.00 94.50 100 ALA A O 1
ATOM 726 N N . PRO A 1 101 ? 11.938 3.013 -0.206 1.00 94.50 101 PRO A N 1
ATOM 727 C CA . PRO A 1 101 ? 11.821 4.464 -0.043 1.00 94.50 101 PRO A CA 1
ATOM 728 C C . PRO A 1 101 ? 10.382 4.986 -0.163 1.00 94.50 101 PRO A C 1
ATOM 730 O O . PRO A 1 101 ? 9.999 5.876 0.592 1.00 94.50 101 PRO A O 1
ATOM 733 N N . ALA A 1 102 ? 9.580 4.421 -1.072 1.00 91.75 102 ALA A N 1
ATOM 734 C CA . ALA A 1 102 ? 8.192 4.822 -1.308 1.00 91.75 102 ALA A CA 1
ATOM 735 C C . ALA A 1 102 ? 7.220 4.289 -0.240 1.00 91.75 102 ALA A C 1
ATOM 737 O O . ALA A 1 102 ? 6.173 4.891 -0.014 1.00 91.75 102 ALA A O 1
ATOM 738 N N . LEU A 1 103 ? 7.568 3.179 0.419 1.00 90.88 103 LEU A N 1
ATOM 739 C CA . LEU A 1 103 ? 6.779 2.551 1.486 1.00 90.88 103 LEU A CA 1
ATOM 740 C C . LEU A 1 103 ? 7.063 3.128 2.881 1.00 90.88 103 LEU A C 1
ATOM 742 O O . LEU A 1 103 ? 6.376 2.770 3.841 1.00 90.88 103 LEU A O 1
ATOM 746 N N . ARG A 1 104 ? 8.067 4.004 3.028 1.00 86.44 104 ARG A N 1
ATOM 747 C CA . ARG A 1 104 ? 8.379 4.618 4.325 1.00 86.44 104 ARG A CA 1
ATOM 748 C C . ARG A 1 104 ? 7.153 5.364 4.865 1.00 86.44 104 ARG A C 1
ATOM 750 O O . ARG A 1 104 ? 6.548 6.139 4.123 1.00 86.44 104 ARG A O 1
ATOM 757 N N . PRO A 1 105 ? 6.808 5.189 6.156 1.00 75.31 105 PRO A N 1
ATOM 758 C CA . PRO A 1 105 ? 5.737 5.951 6.774 1.00 75.31 105 PRO A CA 1
ATOM 759 C C . PRO A 1 105 ? 5.981 7.447 6.585 1.00 75.31 105 PRO A C 1
ATOM 761 O O . PRO A 1 105 ? 7.024 7.972 6.982 1.00 75.31 105 PRO A O 1
ATOM 764 N N . TRP A 1 106 ? 5.019 8.141 5.982 1.00 57.72 106 TRP A N 1
ATOM 765 C CA . TRP A 1 106 ? 5.089 9.588 5.870 1.00 57.72 106 TRP A CA 1
ATOM 766 C C . TRP A 1 106 ? 4.805 10.197 7.242 1.00 57.72 106 TRP A C 1
ATOM 768 O O . TRP A 1 106 ? 3.662 10.296 7.687 1.00 57.72 106 TRP A O 1
ATOM 778 N N . SER A 1 107 ? 5.869 10.571 7.942 1.00 46.72 107 SER A N 1
ATOM 779 C CA . SER A 1 107 ? 5.778 11.435 9.108 1.00 46.72 107 SER A CA 1
ATOM 780 C C . SER A 1 107 ? 5.663 12.868 8.582 1.00 46.72 107 SER A C 1
ATOM 782 O O . SER A 1 107 ? 6.607 13.429 8.030 1.00 46.72 107 SER A O 1
ATOM 784 N N . THR A 1 108 ? 4.476 13.466 8.685 1.00 36.38 108 THR A N 1
ATOM 785 C CA . THR A 1 108 ? 4.368 14.930 8.687 1.00 36.38 108 THR A CA 1
ATOM 786 C C . THR A 1 108 ? 4.299 15.376 10.130 1.00 36.38 108 THR A C 1
ATOM 788 O O . THR A 1 108 ? 3.219 15.334 10.730 1.00 36.38 108 THR A O 1
ATOM 791 N N . PRO A 1 109 ? 5.407 15.835 10.717 1.00 38.34 109 PRO A N 1
ATOM 792 C CA . PRO A 1 109 ? 5.303 16.642 11.912 1.00 38.34 109 PRO A CA 1
ATOM 793 C C . PRO A 1 109 ? 4.706 17.986 11.463 1.00 38.34 109 PRO A C 1
ATOM 795 O O . PRO A 1 109 ? 5.372 18.770 10.797 1.00 38.34 109 PRO A O 1
ATOM 798 N N . GLY A 1 110 ? 3.416 18.232 11.721 1.00 35.50 110 GLY A N 1
ATOM 799 C CA . GLY A 1 110 ? 2.813 19.537 11.394 1.00 35.50 110 GLY A CA 1
ATOM 800 C C . GLY A 1 110 ? 1.289 19.624 11.279 1.00 35.50 110 GLY A C 1
ATOM 801 O O . GLY A 1 110 ? 0.751 20.728 11.289 1.00 35.50 110 GLY A O 1
ATOM 802 N N . LYS A 1 111 ? 0.551 18.507 11.212 1.00 40.12 111 LYS A N 1
ATOM 803 C CA . LYS A 1 111 ? -0.928 18.519 11.330 1.00 40.12 111 LYS A CA 1
ATOM 804 C C . LYS A 1 111 ? -1.431 17.941 12.653 1.00 40.12 111 LYS A C 1
ATOM 806 O O . LYS A 1 111 ? -2.570 17.507 12.757 1.00 40.12 111 LYS A O 1
ATOM 811 N N . SER A 1 112 ? -0.611 18.018 13.691 1.00 41.44 112 SER A N 1
ATOM 812 C CA . SER A 1 112 ? -1.035 17.983 15.088 1.00 41.44 112 SER A CA 1
ATOM 813 C C . SER A 1 112 ? -1.222 19.422 15.580 1.00 41.44 112 SER A C 1
ATOM 815 O O . SER A 1 112 ? -0.503 19.905 16.446 1.00 41.44 112 SER A O 1
ATOM 817 N N . ARG A 1 113 ? -2.234 20.122 15.042 1.00 34.88 113 ARG A N 1
ATOM 818 C CA . ARG A 1 113 ? -2.860 21.247 15.757 1.00 34.88 113 ARG A CA 1
ATOM 819 C C . ARG A 1 113 ? -3.716 20.639 16.868 1.00 34.88 113 ARG A C 1
ATOM 821 O O . ARG A 1 113 ? -4.939 20.625 16.798 1.00 34.88 113 ARG A O 1
ATOM 828 N N . TRP A 1 114 ? -3.051 20.054 17.856 1.00 28.64 114 TRP A N 1
ATOM 829 C CA . TRP A 1 114 ? -3.614 19.997 19.191 1.00 28.64 114 TRP A CA 1
ATOM 830 C C . TRP A 1 114 ? -3.552 21.432 19.720 1.00 28.64 114 TRP A C 1
ATOM 832 O O . TRP A 1 114 ? -2.506 22.068 19.557 1.00 28.64 114 TRP A O 1
ATOM 842 N N . PRO A 1 115 ? -4.630 22.006 20.272 1.00 35.03 115 PRO A N 1
ATOM 843 C CA . PRO A 1 115 ? -4.513 23.286 20.940 1.00 35.03 115 PRO A CA 1
ATOM 844 C C . PRO A 1 115 ? -3.629 23.066 22.169 1.00 35.03 115 PRO A C 1
ATOM 846 O O . PRO A 1 115 ? -4.073 22.565 23.197 1.00 35.03 115 PRO A O 1
ATOM 849 N N . THR A 1 116 ? -2.349 23.417 22.072 1.00 41.91 116 THR A N 1
ATOM 850 C CA . THR A 1 116 ? -1.575 23.761 23.259 1.00 41.91 116 THR A CA 1
ATOM 851 C C . THR A 1 116 ? -2.178 25.050 23.786 1.00 41.91 116 THR A C 1
ATOM 853 O O . THR A 1 116 ? -1.827 26.136 23.330 1.00 41.91 116 THR A O 1
ATOM 856 N N . THR A 1 117 ? -3.139 24.930 24.698 1.00 41.12 117 THR A N 1
ATOM 857 C CA . THR A 1 117 ? -3.520 26.034 25.572 1.00 41.12 117 THR A CA 1
ATOM 858 C C . THR A 1 117 ? -2.265 26.420 26.357 1.00 41.12 117 THR A C 1
ATOM 860 O O . THR A 1 117 ? -1.745 25.578 27.096 1.00 41.12 117 THR A O 1
ATOM 863 N N . PRO A 1 118 ? -1.714 27.633 26.199 1.00 41.81 118 PRO A N 1
ATOM 864 C CA . PRO A 1 118 ? -0.612 28.062 27.035 1.00 41.81 118 PRO A CA 1
ATOM 865 C C . PRO A 1 118 ? -1.194 28.458 28.392 1.00 41.81 118 PRO A C 1
ATOM 867 O O . PRO A 1 118 ? -2.036 29.347 28.476 1.00 41.81 118 PRO A O 1
ATOM 870 N N . GLY A 1 119 ? -0.749 27.787 29.452 1.00 46.09 119 GLY A N 1
ATOM 871 C CA . GLY A 1 119 ? -0.987 28.238 30.822 1.00 46.09 119 GLY A CA 1
ATOM 872 C C . GLY A 1 119 ? -1.636 27.204 31.729 1.00 46.09 119 GLY A C 1
ATOM 873 O O . GLY A 1 119 ? -2.846 27.210 31.927 1.00 46.09 119 GLY A O 1
ATOM 874 N N . ARG A 1 120 ? -0.800 26.381 32.366 1.00 35.81 120 ARG A N 1
ATOM 875 C CA . ARG A 1 120 ? -0.927 26.063 33.794 1.00 35.81 120 ARG A CA 1
ATOM 876 C C . ARG A 1 120 ? 0.403 25.485 34.274 1.00 35.81 120 ARG A C 1
ATOM 878 O O . ARG A 1 120 ? 0.697 24.317 34.048 1.00 35.81 120 ARG A O 1
ATOM 885 N N . THR A 1 121 ? 1.219 26.315 34.912 1.00 43.97 121 THR A N 1
ATOM 886 C CA . THR A 1 121 ? 2.306 25.849 35.778 1.00 43.97 121 THR A CA 1
ATOM 887 C C . THR A 1 121 ? 1.681 25.081 36.951 1.00 43.97 121 THR A C 1
ATOM 889 O O . THR A 1 121 ? 0.809 25.633 37.627 1.00 43.97 121 THR A O 1
ATOM 892 N N . PRO A 1 122 ? 2.051 23.815 37.211 1.00 44.31 122 PRO A N 1
ATOM 893 C CA . PRO A 1 122 ? 1.649 23.141 38.436 1.00 44.31 122 PRO A CA 1
ATOM 894 C C . PRO A 1 122 ? 2.540 23.650 39.573 1.00 44.31 122 PRO A C 1
ATOM 896 O O . PRO A 1 122 ? 3.753 23.449 39.561 1.00 44.31 122 PRO A O 1
ATOM 899 N N . THR A 1 123 ? 1.948 24.329 40.551 1.00 52.81 123 THR A N 1
ATOM 900 C CA . THR A 1 123 ? 2.597 24.598 41.838 1.00 52.81 123 THR A CA 1
ATOM 901 C C . THR A 1 123 ? 2.783 23.275 42.581 1.00 52.81 123 THR A C 1
ATOM 903 O O . THR A 1 123 ? 1.811 22.557 42.816 1.00 52.81 123 THR A O 1
ATOM 906 N N . SER A 1 124 ? 4.029 22.956 42.931 1.00 51.53 124 SER A N 1
ATOM 907 C CA . SER A 1 124 ? 4.394 21.825 43.792 1.00 51.53 124 SER A CA 1
ATOM 908 C C . SER A 1 124 ? 3.732 21.966 45.168 1.00 51.53 124 SER A C 1
ATOM 910 O O . SER A 1 124 ? 3.838 23.045 45.754 1.00 51.53 124 SER A O 1
ATOM 912 N N . PRO A 1 125 ? 3.093 20.927 45.733 1.00 51.94 125 PRO A N 1
ATOM 913 C CA . PRO A 1 125 ? 2.745 20.943 47.143 1.00 51.94 125 PRO A CA 1
ATOM 914 C C . PRO A 1 125 ? 4.004 20.677 47.977 1.00 51.94 125 PRO A C 1
ATOM 916 O O . PRO A 1 125 ? 4.821 19.816 47.649 1.00 51.94 125 PRO A O 1
ATOM 919 N N . ALA A 1 126 ? 4.167 21.483 49.022 1.00 44.53 126 ALA A N 1
ATOM 920 C CA . ALA A 1 126 ? 5.199 21.342 50.033 1.00 44.53 126 ALA A CA 1
ATOM 921 C C . ALA A 1 126 ? 5.000 20.045 50.829 1.00 44.53 126 ALA A C 1
ATOM 923 O O . ALA A 1 126 ? 3.872 19.676 51.156 1.00 44.53 126 ALA A O 1
ATOM 924 N N . SER A 1 127 ? 6.111 19.383 51.139 1.00 47.66 127 SER A N 1
ATOM 925 C CA . SER A 1 127 ? 6.185 18.287 52.097 1.00 47.66 127 SER A CA 1
ATOM 926 C C . SER A 1 127 ? 5.723 18.757 53.478 1.00 47.66 127 SER A C 1
ATOM 928 O O . SER A 1 127 ? 6.204 19.778 53.974 1.00 47.66 127 SER A O 1
ATOM 930 N N . GLY A 1 128 ? 4.822 17.990 54.082 1.00 45.56 128 GLY A N 1
ATOM 931 C CA . GLY A 1 128 ? 4.522 17.970 55.510 1.00 45.56 128 GLY A CA 1
ATOM 932 C C . GLY A 1 128 ? 4.611 16.535 56.000 1.00 45.56 128 GLY A C 1
ATOM 933 O O . GLY A 1 128 ? 4.360 15.634 55.165 1.00 45.56 128 GLY A O 1
#